Protein AF-A0A0S8HQM2-F1 (afdb_monomer_lite)

Foldseek 3Di:
DVVVVVVVVVVVVVVPPPDDDDDDDDDDDDDDDDDDDDPPPPCPPPVVQPDLVSLLVVVLVLLVVVLVLLLVCLVPVPDPVSVVVVVVNVVVVVVSVVVLVVPVVLVPDPVSVVSNVVSVVVSVVSCVVSPVD

Sequence (133 aa):
MKQIYNLIMILSLLLLASCGGRSGQTGTESDLEEDTGESVEVKDGDDKISNCDEFLDKYEEWMDEYLKFLEDYKNNPADVEISSKFGSLMEELGSWSTNWVTMYQCANEEKYQQRYEEIARKSEEKMKDLGFE

Secondary structure (DSSP, 8-state):
-HHHHHHHHHHHHHTTS---------------------------------SHHHHHHHHHHHHHHHHHHHHHHHH-TT-HHHHHHHHHHHHHHHHHHHHHHH-HHHHTSHHHHHHHHHHHHHHHHHHHHHT--

Structure (mmCIF, N/CA/C/O backbone):
data_AF-A0A0S8HQM2-F1
#
_entry.id   AF-A0A0S8HQM2-F1
#
loop_
_atom_site.group_PDB
_atom_site.id
_atom_site.type_symbol
_atom_site.label_atom_id
_atom_site.label_alt_id
_atom_site.label_comp_id
_atom_site.label_asym_id
_atom_site.label_entity_id
_atom_site.label_seq_id
_atom_site.pdbx_PDB_ins_code
_atom_site.Cartn_x
_atom_site.Cartn_y
_atom_site.Cartn_z
_atom_site.occupancy
_atom_site.B_iso_or_equiv
_atom_site.auth_seq_id
_atom_site.auth_comp_id
_atom_site.auth_asym_id
_atom_site.auth_atom_id
_atom_site.pdbx_PDB_model_num
ATOM 1 N N . MET A 1 1 ? 22.124 16.884 29.950 1.00 53.41 1 MET A N 1
ATOM 2 C CA . MET A 1 1 ? 23.097 17.938 29.571 1.00 53.41 1 MET A CA 1
ATOM 3 C C . MET A 1 1 ? 23.867 17.633 28.284 1.00 53.41 1 MET A C 1
ATOM 5 O O . MET A 1 1 ? 23.881 18.504 27.434 1.00 53.41 1 MET A O 1
ATOM 9 N N . LYS A 1 2 ? 24.431 16.432 28.057 1.00 47.44 2 LYS A N 1
ATOM 10 C CA . LYS A 1 2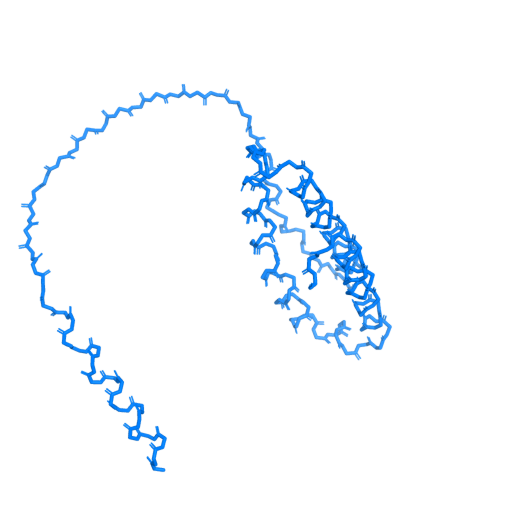 ? 25.138 16.101 26.790 1.00 47.44 2 LYS A CA 1
ATOM 11 C C . LYS A 1 2 ? 24.292 16.268 25.510 1.00 47.44 2 LYS A C 1
ATOM 13 O O . LYS A 1 2 ? 24.800 16.761 24.515 1.00 47.44 2 LYS A O 1
ATOM 18 N N . GLN A 1 3 ? 22.998 15.940 25.565 1.00 53.72 3 GLN A N 1
ATOM 19 C CA . GLN A 1 3 ? 22.065 16.103 24.434 1.00 53.72 3 GLN A CA 1
ATOM 20 C C . GLN A 1 3 ? 21.821 17.580 24.061 1.00 53.72 3 GLN A C 1
ATOM 22 O O . GLN A 1 3 ? 21.665 17.909 22.893 1.00 53.72 3 GLN A O 1
ATOM 27 N N . ILE A 1 4 ? 21.859 18.484 25.049 1.00 67.75 4 ILE A N 1
ATOM 28 C CA . ILE A 1 4 ? 21.650 19.927 24.841 1.00 67.75 4 ILE A CA 1
ATOM 29 C C . ILE A 1 4 ? 22.884 20.554 24.171 1.00 67.75 4 ILE A C 1
ATOM 31 O O . ILE A 1 4 ? 22.741 21.401 23.296 1.00 67.75 4 ILE A O 1
ATOM 35 N N . TYR A 1 5 ? 24.094 20.091 24.512 1.00 66.25 5 TYR A N 1
ATOM 36 C CA . TYR A 1 5 ? 25.332 20.551 23.869 1.00 66.25 5 TYR A CA 1
ATOM 37 C C . TYR A 1 5 ? 25.401 20.189 22.379 1.00 66.25 5 TYR A C 1
ATOM 39 O O . TYR A 1 5 ? 25.824 21.018 21.577 1.00 66.25 5 TYR A O 1
ATOM 47 N N . ASN A 1 6 ? 24.933 18.997 21.995 1.00 62.38 6 ASN A N 1
ATOM 48 C CA . ASN A 1 6 ? 24.886 18.594 20.586 1.00 62.38 6 ASN A CA 1
ATOM 49 C C . ASN A 1 6 ? 23.877 19.428 19.779 1.00 62.38 6 ASN A C 1
ATOM 51 O O . ASN A 1 6 ? 24.159 19.794 18.642 1.00 62.38 6 ASN A O 1
ATOM 55 N N . LEU A 1 7 ? 22.744 19.795 20.385 1.00 63.91 7 LEU A N 1
ATOM 56 C CA . LEU A 1 7 ? 21.726 20.634 19.745 1.00 63.91 7 LEU A CA 1
ATOM 57 C C . LEU A 1 7 ? 22.201 22.086 19.545 1.00 63.91 7 LEU A C 1
ATOM 59 O O . LEU A 1 7 ? 21.964 22.671 18.492 1.00 63.91 7 LEU A O 1
ATOM 63 N N . ILE A 1 8 ? 22.937 22.645 20.512 1.00 69.88 8 ILE A N 1
ATOM 64 C CA . ILE A 1 8 ? 23.507 24.003 20.423 1.00 69.88 8 ILE A CA 1
ATOM 65 C C . ILE A 1 8 ? 24.654 24.075 19.394 1.00 69.88 8 ILE A C 1
ATOM 67 O O . ILE A 1 8 ? 24.785 25.074 18.683 1.00 69.88 8 ILE A O 1
ATOM 71 N N . MET A 1 9 ? 25.455 23.012 19.254 1.00 67.69 9 MET A N 1
ATOM 72 C CA . MET A 1 9 ? 26.527 22.937 18.248 1.00 67.69 9 MET A CA 1
ATOM 73 C C . MET A 1 9 ? 25.992 22.922 16.809 1.00 67.69 9 MET A C 1
ATOM 75 O O . MET A 1 9 ? 26.538 23.614 15.953 1.00 67.69 9 MET A O 1
ATOM 79 N N . ILE A 1 10 ? 24.899 22.199 16.541 1.00 70.06 10 ILE A N 1
ATOM 80 C CA . ILE A 1 10 ? 24.286 22.134 15.200 1.00 70.06 10 ILE A CA 1
ATOM 81 C C . ILE A 1 10 ? 23.635 23.476 14.827 1.00 70.06 10 ILE A C 1
ATOM 83 O O . ILE A 1 10 ? 23.782 23.944 13.699 1.00 70.06 10 ILE A O 1
ATOM 87 N N . LEU A 1 11 ? 22.992 24.146 15.790 1.00 65.81 11 LEU A N 1
ATOM 88 C CA . LEU A 1 11 ? 22.350 25.447 15.570 1.00 65.81 11 LEU A CA 1
ATOM 89 C C . LEU A 1 11 ? 23.361 26.562 15.235 1.00 65.81 11 LEU A C 1
ATOM 91 O O . LEU A 1 11 ? 23.049 27.491 14.495 1.00 65.81 11 LEU A O 1
ATOM 95 N N . SER A 1 12 ? 24.591 26.444 15.742 1.00 64.06 12 SER A N 1
ATOM 96 C CA . SER A 1 12 ? 25.672 27.414 15.517 1.00 64.06 12 SER A CA 1
ATOM 97 C C . SER A 1 12 ? 26.280 27.323 14.107 1.00 64.06 12 SER A C 1
ATOM 99 O O . SER A 1 12 ? 26.789 28.317 13.594 1.00 64.06 12 SER A O 1
ATOM 101 N N . LEU A 1 13 ? 26.198 26.156 13.457 1.00 62.94 13 LEU A N 1
ATOM 102 C CA . LEU A 1 13 ? 26.703 25.928 12.094 1.00 62.94 13 LEU A CA 1
ATOM 103 C C . LEU A 1 13 ? 25.786 26.520 11.010 1.00 62.94 13 LEU A C 1
ATOM 105 O O . LEU A 1 13 ? 26.267 26.915 9.950 1.00 62.94 13 LEU A O 1
ATOM 109 N N . LEU A 1 14 ? 24.482 26.639 11.280 1.00 61.00 14 LEU A N 1
ATOM 110 C CA . LEU A 1 14 ? 23.496 27.162 10.323 1.00 61.00 14 LEU A CA 1
ATOM 111 C C . LEU A 1 14 ? 23.544 28.693 10.168 1.00 61.00 14 LEU A C 1
ATOM 113 O O . LEU A 1 14 ? 23.108 29.224 9.150 1.00 61.00 14 LEU A O 1
ATOM 117 N N . LEU A 1 15 ? 24.116 29.413 11.137 1.00 58.94 15 LEU A N 1
ATOM 118 C CA . LEU A 1 15 ? 24.160 30.882 11.136 1.00 58.94 15 LEU A CA 1
ATOM 119 C C . LEU A 1 15 ? 25.293 31.481 10.281 1.00 58.94 15 LEU A C 1
ATOM 121 O O . LEU A 1 15 ? 25.330 32.694 10.094 1.00 58.94 15 LEU A O 1
ATOM 125 N N . LEU A 1 16 ? 26.194 30.661 9.728 1.00 58.03 16 LEU A N 1
ATOM 126 C CA . LEU A 1 16 ? 27.323 31.122 8.902 1.00 58.03 16 LEU A CA 1
ATOM 127 C C . LEU A 1 16 ? 27.092 30.977 7.385 1.00 58.03 16 LEU A C 1
ATOM 129 O O . LEU A 1 16 ? 27.925 31.429 6.605 1.00 58.03 16 LEU A O 1
ATOM 133 N N . ALA A 1 17 ? 25.963 30.402 6.951 1.00 56.22 17 ALA A N 1
ATOM 134 C CA . ALA A 1 17 ? 25.642 30.218 5.529 1.00 56.22 17 ALA A CA 1
ATOM 135 C C . ALA A 1 17 ? 24.891 31.406 4.886 1.00 56.22 17 ALA A C 1
ATOM 137 O O . ALA A 1 17 ? 24.702 31.432 3.673 1.00 56.22 17 ALA A O 1
ATOM 138 N N . SER A 1 18 ? 24.485 32.417 5.662 1.00 52.34 18 SER A N 1
ATOM 139 C CA . SER A 1 18 ? 23.778 33.599 5.148 1.00 52.34 18 SER A CA 1
ATOM 140 C C . SER A 1 18 ? 24.718 34.794 4.982 1.00 52.34 18 SER A C 1
ATOM 142 O O . SER A 1 18 ? 24.569 35.826 5.634 1.00 52.34 18 SER A O 1
ATOM 144 N N . CYS A 1 19 ? 25.693 34.660 4.089 1.00 59.09 19 CYS A N 1
ATOM 145 C CA . CYS A 1 19 ? 26.414 35.794 3.518 1.00 59.09 19 CYS A CA 1
ATOM 146 C C . CYS A 1 19 ? 26.835 35.422 2.093 1.00 59.09 19 CYS A C 1
ATOM 148 O O . CYS A 1 19 ? 27.849 34.762 1.889 1.00 59.09 19 CYS A O 1
ATOM 150 N N . GLY A 1 20 ? 26.027 35.806 1.101 1.00 46.28 20 GLY A N 1
ATOM 151 C CA . GLY A 1 20 ? 26.288 35.454 -0.294 1.00 46.28 20 GLY A CA 1
ATOM 152 C C . GLY A 1 20 ? 25.387 36.168 -1.301 1.00 46.28 20 GLY A C 1
ATOM 153 O O . GLY A 1 20 ? 24.465 35.569 -1.828 1.00 46.28 20 GLY A O 1
ATOM 154 N N . GLY A 1 21 ? 25.696 37.440 -1.579 1.00 40.56 21 GLY A N 1
ATOM 155 C CA . GLY A 1 21 ? 25.625 38.006 -2.935 1.00 40.56 21 GLY A CA 1
ATOM 156 C C . G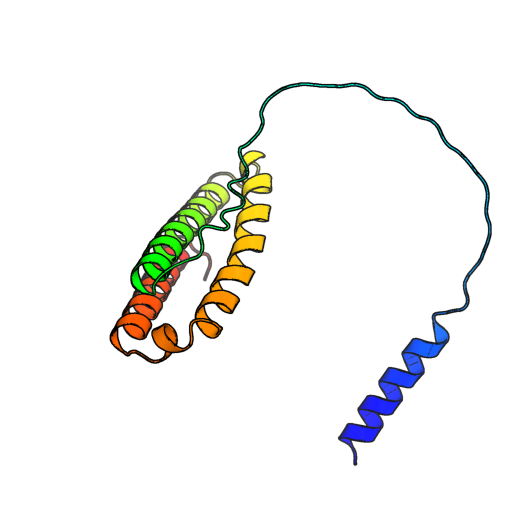LY A 1 21 ? 24.266 38.446 -3.493 1.00 40.56 21 GLY A C 1
ATOM 157 O O . GLY A 1 21 ? 23.630 37.730 -4.254 1.00 40.56 21 GLY A O 1
ATOM 158 N N . ARG A 1 22 ? 23.901 39.711 -3.250 1.00 43.78 22 ARG A N 1
ATOM 159 C CA . ARG A 1 22 ? 22.913 40.460 -4.043 1.00 43.78 22 ARG A CA 1
ATOM 160 C C . ARG A 1 22 ? 23.587 40.994 -5.317 1.00 43.78 22 ARG A C 1
ATOM 162 O O . ARG A 1 22 ? 24.487 41.824 -5.228 1.00 43.78 22 ARG A O 1
ATOM 169 N N . SER A 1 23 ? 23.127 40.572 -6.490 1.00 41.19 23 SER A N 1
ATOM 170 C CA . SER A 1 23 ? 23.274 41.303 -7.759 1.00 41.19 23 SER A CA 1
ATOM 171 C C . SER A 1 23 ? 22.006 41.090 -8.571 1.00 41.19 23 SER A C 1
ATOM 173 O O . SER A 1 23 ? 21.578 39.958 -8.765 1.00 41.19 23 SER A O 1
ATOM 175 N N . GLY A 1 24 ? 21.362 42.186 -8.960 1.00 36.69 24 GLY A N 1
ATOM 176 C CA . GLY A 1 24 ? 20.174 42.166 -9.803 1.00 36.69 24 GLY A CA 1
ATOM 177 C C . GLY A 1 24 ? 20.508 42.556 -11.236 1.00 36.69 24 GLY A C 1
ATOM 178 O O . GLY A 1 24 ? 21.371 43.403 -11.432 1.00 36.69 24 GLY A O 1
ATOM 179 N N . GLN A 1 25 ? 19.780 41.991 -12.199 1.00 35.12 25 GLN A N 1
ATOM 180 C CA . GLN A 1 25 ? 19.137 42.725 -13.296 1.00 35.12 25 GLN A CA 1
ATOM 181 C C . GLN A 1 25 ? 18.267 41.785 -14.153 1.00 35.12 25 GLN A C 1
ATOM 183 O O . GLN A 1 25 ? 18.744 40.770 -14.639 1.00 35.12 25 GLN A O 1
ATOM 188 N N . THR A 1 26 ? 16.991 42.170 -14.275 1.00 34.88 26 THR A N 1
ATOM 189 C CA . THR A 1 26 ? 16.119 42.207 -15.472 1.00 34.88 26 THR A CA 1
ATOM 190 C C . THR A 1 26 ? 16.297 41.213 -16.625 1.00 34.88 26 THR A C 1
ATOM 192 O O . THR A 1 26 ? 17.339 41.185 -17.270 1.00 34.88 26 THR A O 1
ATOM 195 N N . GLY A 1 27 ? 15.172 40.605 -17.020 1.00 30.77 27 GLY A N 1
ATOM 196 C CA . GLY A 1 27 ? 14.944 40.064 -18.363 1.00 30.77 27 GLY A CA 1
ATOM 197 C C . GLY A 1 27 ? 13.618 39.307 -18.460 1.00 30.77 27 GLY A C 1
ATOM 198 O O . GLY A 1 27 ? 13.576 38.117 -18.181 1.00 30.77 27 GLY A O 1
ATOM 199 N N . THR A 1 28 ? 12.540 40.018 -18.795 1.00 38.00 28 THR A N 1
ATOM 200 C CA . THR A 1 28 ? 11.223 39.478 -19.175 1.00 38.00 28 THR A CA 1
ATOM 201 C C . THR A 1 28 ? 11.187 39.286 -20.688 1.00 38.00 28 THR A C 1
ATOM 203 O O . THR A 1 28 ? 11.448 40.257 -21.384 1.00 38.00 28 THR A O 1
ATOM 206 N N . GLU A 1 29 ? 10.800 38.096 -21.147 1.00 37.06 29 GLU A N 1
ATOM 207 C CA . GLU A 1 29 ? 10.233 37.728 -22.466 1.00 37.06 29 GLU A CA 1
ATOM 208 C C . GLU A 1 29 ? 9.710 36.288 -22.244 1.00 37.06 29 GLU A C 1
ATOM 210 O O . GLU A 1 29 ? 10.486 35.419 -21.864 1.00 37.06 29 GLU A O 1
ATOM 215 N N . SER A 1 30 ? 8.413 36.012 -22.060 1.00 39.59 30 SER A N 1
ATOM 216 C CA . SER A 1 30 ? 7.285 36.044 -23.005 1.00 39.59 30 SER A CA 1
ATOM 217 C C . SER A 1 30 ? 7.569 35.302 -24.306 1.00 39.59 30 SER A C 1
ATOM 219 O O . SER A 1 30 ? 7.982 35.932 -25.265 1.00 39.59 30 SER A O 1
ATOM 221 N N . ASP A 1 31 ? 7.239 34.012 -24.345 1.00 31.02 31 ASP A N 1
ATOM 222 C CA . ASP A 1 31 ? 6.579 33.422 -25.509 1.00 31.02 31 ASP A CA 1
ATOM 223 C C . ASP A 1 31 ? 5.615 32.324 -25.044 1.00 31.02 31 ASP A C 1
ATOM 225 O O . ASP A 1 31 ? 5.976 31.395 -24.320 1.00 31.02 31 ASP A O 1
ATOM 229 N N . LEU A 1 32 ? 4.352 32.533 -25.403 1.00 40.34 32 LEU A N 1
ATOM 230 C CA . LEU A 1 32 ? 3.258 31.578 -25.346 1.00 40.34 32 LEU A CA 1
ATOM 231 C C . LEU A 1 32 ? 3.335 30.739 -26.619 1.00 40.34 32 LEU A C 1
ATOM 233 O O . LEU A 1 32 ? 3.410 31.324 -27.693 1.00 40.34 32 LEU A O 1
ATOM 237 N N . GLU A 1 33 ? 3.182 29.424 -26.517 1.00 39.09 33 GLU A N 1
ATOM 238 C CA . GLU A 1 33 ? 2.391 28.694 -27.505 1.00 39.09 33 GLU A CA 1
ATOM 239 C C . GLU A 1 33 ? 1.742 27.460 -26.867 1.00 39.09 33 GLU A C 1
ATOM 241 O O . GLU A 1 33 ? 2.323 26.745 -26.052 1.00 39.09 33 GLU A O 1
ATOM 246 N N . GLU A 1 34 ? 0.465 27.343 -27.195 1.00 38.69 34 GLU A N 1
ATOM 247 C CA . GLU A 1 34 ? -0.594 26.464 -26.722 1.00 38.69 34 GLU A CA 1
ATOM 248 C C . GLU A 1 34 ? -0.532 25.133 -27.485 1.00 38.69 34 GLU A C 1
ATOM 250 O O . GLU A 1 34 ? -0.481 25.145 -28.713 1.00 38.69 34 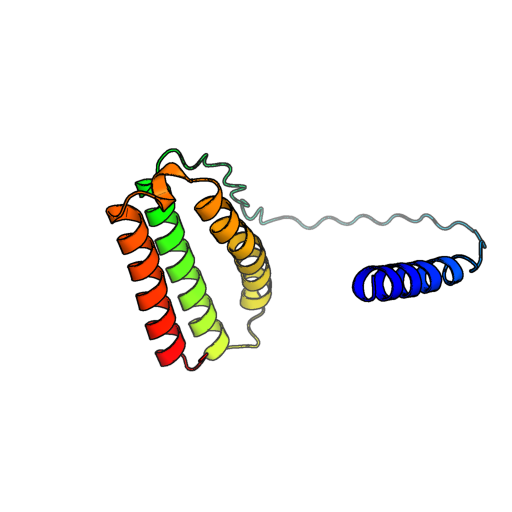GLU A O 1
ATOM 255 N N . ASP A 1 35 ? -0.583 23.991 -26.792 1.00 35.22 35 ASP A N 1
ATOM 256 C CA . ASP A 1 35 ? -1.053 22.748 -27.411 1.00 35.22 35 ASP A CA 1
ATOM 257 C C . ASP A 1 35 ? -2.011 22.015 -26.473 1.00 35.22 35 ASP A C 1
ATOM 259 O O . ASP A 1 35 ? -1.874 22.008 -25.248 1.00 35.22 35 ASP A O 1
ATOM 263 N N . THR A 1 36 ? -3.058 21.502 -27.096 1.00 41.00 36 THR A N 1
ATOM 264 C CA . THR A 1 36 ? -4.373 21.223 -26.539 1.00 41.00 36 THR A CA 1
ATOM 265 C C . THR A 1 36 ? -4.592 19.719 -26.448 1.00 41.00 36 THR A C 1
ATOM 267 O O . THR A 1 36 ? -4.417 19.016 -27.437 1.00 41.00 36 THR A O 1
ATOM 270 N N . GLY A 1 37 ? -5.124 19.260 -25.311 1.00 32.72 37 GLY A N 1
ATOM 271 C CA . GLY A 1 37 ? -5.710 17.924 -25.141 1.00 32.72 37 GLY A CA 1
ATOM 272 C C . GLY A 1 37 ? -4.679 16.909 -24.655 1.00 32.72 37 GLY A C 1
ATOM 273 O O . GLY A 1 37 ? -3.772 16.532 -25.371 1.00 32.72 37 GLY A O 1
ATOM 274 N N . GLU A 1 38 ? -4.725 16.456 -23.415 1.00 33.62 38 GLU A N 1
ATOM 275 C CA . GLU A 1 38 ? -5.859 15.787 -22.799 1.00 33.62 38 GLU A CA 1
ATOM 276 C C . GLU A 1 38 ? -5.878 16.189 -21.327 1.00 33.62 38 GLU A C 1
ATOM 278 O O . GLU A 1 38 ? -4.890 16.024 -20.613 1.00 33.62 38 GLU A O 1
ATOM 283 N N . SER A 1 39 ? -6.989 16.774 -20.875 1.00 36.59 39 SER A N 1
ATOM 284 C CA . SER A 1 39 ? -7.228 16.940 -19.448 1.00 36.59 39 SER A CA 1
ATOM 285 C C . SER A 1 39 ? -7.346 15.536 -18.874 1.00 36.59 39 SER A C 1
ATOM 287 O O . SER A 1 39 ? -8.435 14.968 -18.872 1.00 36.59 39 SER A O 1
ATOM 289 N N . VAL A 1 40 ? -6.228 14.972 -18.411 1.00 36.22 40 VAL A N 1
ATOM 290 C CA . VAL A 1 40 ? -6.274 13.931 -17.396 1.00 36.22 40 VAL A CA 1
ATOM 291 C C . VAL A 1 40 ? -7.058 14.573 -16.271 1.00 36.22 40 VAL A C 1
ATOM 293 O O . VAL A 1 40 ? -6.616 15.540 -15.652 1.00 36.22 40 VAL A O 1
ATOM 296 N N . GLU A 1 41 ? -8.293 14.115 -16.121 1.00 34.59 41 GLU A N 1
ATOM 297 C CA . GLU A 1 41 ? -9.115 14.385 -14.965 1.00 34.59 41 GLU A CA 1
ATOM 298 C C . GLU A 1 41 ? -8.327 13.812 -13.790 1.00 34.59 41 GLU A C 1
ATOM 300 O O . GLU A 1 41 ? -8.418 12.631 -13.458 1.00 34.59 41 GLU A O 1
ATOM 305 N N . VAL A 1 42 ? -7.452 14.646 -13.224 1.00 38.81 42 VAL A N 1
ATOM 306 C CA . VAL A 1 42 ? -6.933 14.448 -11.886 1.00 38.81 42 VAL A CA 1
ATOM 307 C C . VAL A 1 42 ? -8.195 14.441 -11.052 1.00 38.81 42 VAL A C 1
ATOM 309 O O . VAL A 1 42 ? -8.802 15.486 -10.808 1.00 38.81 42 VAL A O 1
ATOM 312 N N . LYS A 1 43 ? -8.654 13.238 -10.705 1.00 40.84 43 LYS A N 1
ATOM 313 C CA . LYS A 1 43 ? -9.553 13.062 -9.582 1.00 40.84 43 LYS A CA 1
ATOM 314 C C . LYS A 1 43 ? -8.743 13.516 -8.385 1.00 40.84 43 LYS A C 1
ATOM 316 O O . LYS A 1 43 ? -8.061 12.727 -7.744 1.00 40.84 43 LYS A O 1
ATOM 321 N N . ASP A 1 44 ? -8.791 14.818 -8.149 1.00 45.41 44 ASP A N 1
ATOM 322 C CA . ASP A 1 44 ? -8.521 15.432 -6.867 1.00 45.41 44 ASP A CA 1
ATOM 323 C C . ASP A 1 44 ? -9.631 14.890 -5.963 1.00 45.41 44 ASP A C 1
ATOM 325 O O . ASP A 1 44 ? -10.726 15.442 -5.832 1.00 45.41 44 ASP A O 1
ATOM 329 N N . GLY A 1 45 ? -9.416 13.646 -5.543 1.00 42.72 45 GLY A N 1
ATOM 330 C CA . GLY A 1 45 ? -10.364 12.813 -4.846 1.00 42.72 45 GLY A CA 1
ATOM 331 C C . GLY A 1 45 ? -10.409 13.251 -3.401 1.00 42.72 45 GLY A C 1
ATOM 332 O O . GLY A 1 45 ? -10.086 12.477 -2.511 1.00 42.72 45 GLY A O 1
ATOM 333 N N . ASP A 1 46 ? -10.921 14.456 -3.166 1.00 44.56 46 ASP A N 1
ATOM 334 C CA . ASP A 1 46 ? -11.614 14.830 -1.931 1.00 44.56 46 ASP A CA 1
ATOM 335 C C . ASP A 1 46 ? -12.952 14.058 -1.837 1.00 44.56 46 ASP A C 1
ATOM 337 O O . ASP A 1 46 ? -13.996 14.571 -1.423 1.00 44.56 46 ASP A O 1
ATOM 341 N N . ASP A 1 47 ? -12.942 12.784 -2.241 1.00 48.97 47 ASP A N 1
ATOM 342 C CA . ASP A 1 47 ? -13.898 11.816 -1.762 1.00 48.97 47 ASP A CA 1
ATOM 343 C C . ASP A 1 47 ? -13.580 11.673 -0.281 1.00 48.97 47 ASP A C 1
ATOM 345 O O . ASP A 1 47 ? -12.759 10.847 0.120 1.00 48.97 47 ASP A O 1
ATOM 349 N N . LYS A 1 48 ? -14.191 12.534 0.534 1.00 55.53 48 LYS A N 1
ATOM 350 C CA . LYS A 1 48 ? -14.216 12.406 1.987 1.00 55.53 48 LYS A CA 1
ATOM 351 C C . LYS A 1 48 ? -14.518 10.958 2.327 1.00 55.53 48 LYS A C 1
ATOM 353 O O . LYS A 1 48 ? -15.678 10.551 2.303 1.00 55.53 48 LYS A O 1
ATOM 358 N N . ILE A 1 49 ? -13.469 10.211 2.654 1.00 60.75 49 ILE A N 1
ATOM 359 C CA . ILE A 1 49 ? -13.574 8.827 3.073 1.00 60.75 49 ILE A CA 1
ATOM 360 C C . ILE A 1 49 ? -14.475 8.835 4.298 1.00 60.75 49 ILE A C 1
ATOM 362 O O . ILE A 1 49 ? -14.140 9.382 5.352 1.00 60.75 49 ILE A O 1
ATOM 366 N N . SER A 1 50 ? -15.690 8.339 4.103 1.00 68.88 50 SER A N 1
ATOM 367 C CA . SER A 1 50 ? -16.788 8.622 5.021 1.00 68.88 50 SER A CA 1
ATOM 368 C C . SER A 1 50 ? -16.826 7.623 6.173 1.00 68.88 50 SER A C 1
ATOM 370 O O . SER A 1 50 ? -17.397 7.907 7.228 1.00 68.88 50 SER A O 1
ATOM 372 N N . ASN A 1 51 ? -16.216 6.450 5.972 1.00 86.75 51 ASN A N 1
ATOM 373 C CA . ASN A 1 51 ? -16.213 5.336 6.906 1.00 86.75 51 ASN A CA 1
ATOM 374 C C . ASN A 1 51 ? -14.993 4.410 6.709 1.00 86.75 51 ASN A C 1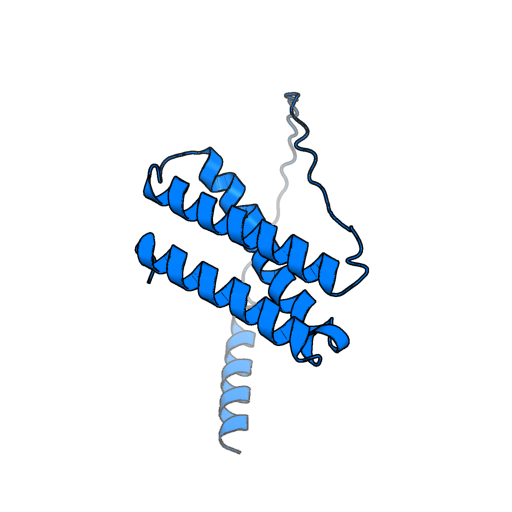
ATOM 376 O O . ASN A 1 51 ? -14.279 4.491 5.713 1.00 86.75 51 ASN A O 1
ATOM 380 N N . CYS A 1 52 ? -14.752 3.539 7.693 1.00 91.31 52 CYS A N 1
ATOM 381 C CA . CYS A 1 52 ? -13.591 2.647 7.732 1.00 91.31 52 CYS A CA 1
ATOM 382 C C . CYS A 1 52 ? -13.585 1.575 6.632 1.00 91.31 52 CYS A C 1
ATOM 384 O O . CYS A 1 52 ? -12.511 1.180 6.193 1.00 91.31 52 CYS A O 1
ATOM 386 N N . ASP A 1 53 ? -14.755 1.087 6.209 1.00 92.75 53 ASP A N 1
ATOM 387 C CA . ASP A 1 53 ? -14.841 0.075 5.151 1.00 92.75 53 ASP A CA 1
ATOM 388 C C . ASP A 1 53 ? -14.450 0.692 3.806 1.00 92.75 53 ASP A C 1
ATOM 390 O O . ASP A 1 53 ? -13.565 0.176 3.136 1.00 92.75 53 ASP A O 1
ATOM 394 N N . GLU A 1 54 ? -15.008 1.863 3.486 1.00 92.94 54 GLU A N 1
ATOM 395 C CA . GLU A 1 54 ? -14.661 2.632 2.287 1.00 92.94 54 GLU A CA 1
ATOM 396 C C . GLU A 1 54 ? -13.170 3.000 2.255 1.00 92.94 54 GLU A C 1
ATOM 398 O O . GLU A 1 54 ? -12.544 2.940 1.199 1.00 92.94 54 GLU A O 1
ATOM 403 N N . PHE A 1 55 ? -12.583 3.351 3.409 1.00 92.94 55 PHE A N 1
ATOM 404 C CA . PHE A 1 55 ? -11.140 3.584 3.513 1.00 92.94 55 PHE A CA 1
ATOM 405 C C . PHE A 1 55 ? -10.345 2.356 3.067 1.00 92.94 55 PHE A C 1
ATOM 407 O O . PHE A 1 55 ? -9.437 2.470 2.251 1.00 92.94 55 PHE A O 1
ATOM 414 N N . LEU A 1 56 ? -10.675 1.193 3.634 1.00 94.81 56 LEU A N 1
ATOM 415 C CA . LEU A 1 56 ? -9.937 -0.043 3.401 1.00 94.81 56 LEU A CA 1
ATOM 416 C C . LEU A 1 56 ? -10.158 -0.581 1.988 1.00 94.81 56 LEU A C 1
ATOM 418 O O . LEU A 1 56 ? -9.216 -1.115 1.420 1.00 94.81 56 LEU A O 1
ATOM 422 N N . ASP A 1 57 ? -11.352 -0.403 1.418 1.00 95.81 57 ASP A N 1
ATOM 423 C CA . ASP A 1 57 ? -11.644 -0.741 0.022 1.00 95.81 57 ASP A CA 1
ATOM 424 C C . ASP A 1 57 ? -10.750 0.073 -0.924 1.00 95.81 57 ASP A C 1
ATOM 426 O O . ASP A 1 57 ? -10.021 -0.497 -1.732 1.00 95.81 57 ASP A O 1
ATOM 430 N N . LYS A 1 58 ? -10.731 1.403 -0.766 1.00 94.56 58 LYS A N 1
ATOM 431 C CA . LYS A 1 58 ? -9.902 2.286 -1.602 1.00 94.56 58 LYS A CA 1
ATOM 432 C C . LYS A 1 58 ? -8.405 2.058 -1.384 1.00 94.56 58 LYS A C 1
ATOM 434 O O . LYS A 1 58 ? -7.629 2.135 -2.329 1.00 94.56 58 LYS A O 1
ATOM 439 N N . TYR A 1 59 ? -7.996 1.760 -0.152 1.00 95.12 59 TYR A N 1
ATOM 440 C CA . TYR A 1 59 ? -6.612 1.406 0.150 1.00 95.12 59 TYR A CA 1
ATOM 441 C C . TYR A 1 59 ? -6.199 0.081 -0.514 1.00 95.12 59 TYR A C 1
ATOM 443 O O . TYR A 1 59 ? -5.097 -0.013 -1.046 1.00 95.12 59 TYR A O 1
ATOM 451 N N . GLU A 1 60 ? -7.071 -0.933 -0.511 1.00 96.75 60 GLU A N 1
ATOM 452 C CA . GLU A 1 60 ? -6.834 -2.218 -1.183 1.00 96.75 60 GLU A CA 1
ATOM 453 C C . GLU A 1 60 ? -6.719 -2.037 -2.704 1.00 96.75 60 GLU A C 1
ATOM 455 O O . GLU A 1 60 ? -5.751 -2.508 -3.298 1.00 96.75 60 GLU A O 1
ATOM 460 N N . GLU A 1 61 ? -7.629 -1.272 -3.316 1.00 96.62 61 GLU A N 1
ATOM 461 C CA . GLU A 1 61 ? -7.567 -0.920 -4.743 1.00 96.62 61 GLU A CA 1
ATOM 462 C C . GLU A 1 61 ? -6.263 -0.193 -5.097 1.00 96.62 61 GLU A C 1
ATOM 464 O O . GLU A 1 61 ? -5.588 -0.541 -6.067 1.00 96.62 61 GLU A O 1
ATOM 469 N N . TRP A 1 62 ? -5.860 0.777 -4.276 1.00 96.00 62 TRP A N 1
ATOM 470 C CA . TRP A 1 62 ? -4.606 1.496 -4.467 1.00 96.00 62 TRP A CA 1
ATOM 471 C C . TRP A 1 62 ? -3.376 0.578 -4.366 1.00 96.00 62 TRP A C 1
ATOM 473 O O . TRP A 1 62 ? -2.447 0.684 -5.171 1.00 96.00 62 TRP A O 1
ATOM 483 N N . MET A 1 63 ? -3.360 -0.358 -3.408 1.00 96.56 63 MET A N 1
ATOM 484 C CA . MET A 1 63 ? -2.284 -1.348 -3.297 1.00 96.56 63 MET A CA 1
ATOM 485 C C . MET A 1 63 ? -2.210 -2.243 -4.539 1.00 96.56 63 MET A C 1
ATOM 487 O O . MET A 1 63 ? -1.109 -2.509 -5.027 1.00 96.56 63 MET A O 1
ATOM 491 N N . ASP A 1 64 ? -3.349 -2.663 -5.090 1.00 96.56 64 ASP A N 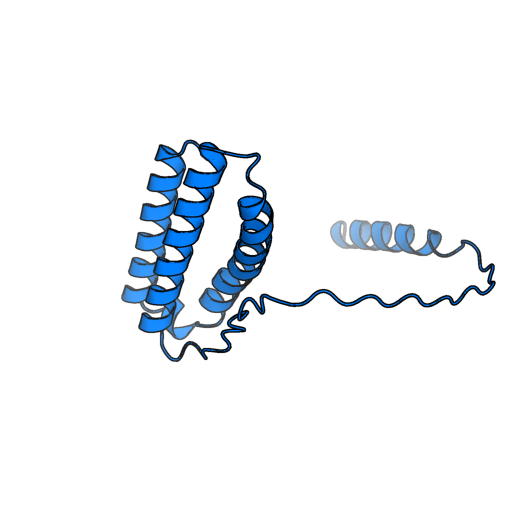1
ATOM 492 C CA . ASP A 1 64 ? -3.395 -3.431 -6.338 1.00 96.56 64 ASP A CA 1
ATOM 493 C C . ASP A 1 64 ? -2.814 -2.635 -7.521 1.00 96.56 64 ASP A C 1
ATOM 495 O O . ASP A 1 64 ? -2.037 -3.175 -8.319 1.00 96.56 64 ASP A O 1
ATOM 499 N N . GLU A 1 65 ? -3.123 -1.339 -7.620 1.00 95.44 65 GLU A N 1
ATOM 500 C CA . GLU A 1 65 ? -2.545 -0.449 -8.634 1.00 95.44 65 GLU A CA 1
ATOM 501 C C . GLU A 1 65 ? -1.029 -0.287 -8.470 1.00 95.44 65 GLU A C 1
ATOM 503 O O . GLU A 1 65 ? -0.285 -0.370 -9.454 1.00 95.44 65 GLU A O 1
ATOM 508 N N . TYR A 1 66 ? -0.552 -0.129 -7.234 1.00 94.75 66 TYR A N 1
ATOM 509 C CA . TYR A 1 66 ? 0.873 -0.054 -6.927 1.00 94.75 66 TYR A CA 1
ATOM 510 C C . TYR A 1 66 ? 1.616 -1.346 -7.305 1.00 94.75 66 TYR A C 1
ATOM 512 O O . TYR A 1 66 ? 2.680 -1.303 -7.929 1.00 94.75 66 TYR A O 1
ATOM 520 N N . LEU A 1 67 ? 1.051 -2.515 -6.992 1.00 95.56 67 LEU A N 1
ATOM 521 C CA . LEU A 1 67 ? 1.644 -3.811 -7.340 1.00 95.56 67 LEU A CA 1
ATOM 522 C C . LEU A 1 67 ? 1.684 -4.030 -8.854 1.00 95.56 67 LEU A C 1
ATOM 524 O O . LEU A 1 67 ? 2.684 -4.525 -9.380 1.00 95.56 67 LEU A O 1
ATOM 528 N N . LYS A 1 68 ? 0.628 -3.624 -9.565 1.00 94.62 68 LYS A N 1
ATOM 529 C CA . LYS A 1 68 ? 0.603 -3.649 -11.029 1.00 94.62 68 LYS A CA 1
ATOM 530 C C . LYS A 1 68 ? 1.668 -2.730 -11.622 1.00 94.62 68 LYS A C 1
ATOM 532 O O . LYS A 1 68 ? 2.382 -3.141 -12.531 1.00 94.62 68 LYS A O 1
ATOM 537 N N . PHE A 1 69 ? 1.828 -1.527 -11.074 1.00 94.44 69 PHE A N 1
ATOM 538 C CA . PHE A 1 69 ? 2.903 -0.618 -11.464 1.00 94.44 69 PHE A CA 1
ATOM 539 C C . PHE A 1 69 ? 4.289 -1.260 -11.291 1.00 94.44 69 PHE A C 1
ATOM 541 O O . PHE A 1 69 ? 5.117 -1.172 -12.197 1.00 94.44 69 PHE A O 1
ATOM 548 N N . LEU A 1 70 ? 4.547 -1.935 -10.165 1.00 93.75 70 LEU A N 1
ATOM 549 C CA . LEU A 1 70 ? 5.819 -2.629 -9.933 1.00 93.75 70 LEU A CA 1
ATOM 550 C C . LEU A 1 70 ? 6.061 -3.754 -10.948 1.00 93.75 70 LEU A C 1
ATOM 552 O O . LEU A 1 70 ? 7.189 -3.943 -11.411 1.00 93.75 70 LEU A O 1
ATOM 556 N N . GLU A 1 71 ? 5.013 -4.495 -11.302 1.00 94.75 71 GLU A N 1
ATOM 557 C CA . GLU A 1 71 ? 5.066 -5.530 -12.333 1.00 94.75 71 GLU A CA 1
ATOM 558 C C . GLU A 1 71 ? 5.379 -4.932 -13.717 1.00 94.75 71 GLU A C 1
ATOM 560 O O . GLU A 1 71 ? 6.302 -5.396 -14.393 1.00 94.75 71 GLU A O 1
ATOM 565 N N . ASP A 1 72 ? 4.693 -3.855 -14.103 1.00 92.81 72 ASP A N 1
ATOM 566 C CA . ASP A 1 72 ? 4.924 -3.140 -15.363 1.00 92.81 72 ASP A CA 1
ATOM 567 C C . ASP A 1 72 ? 6.347 -2.551 -15.425 1.00 92.81 72 ASP A C 1
ATOM 569 O O . ASP A 1 72 ? 7.049 -2.730 -16.422 1.00 92.81 72 ASP A O 1
ATOM 573 N N . TYR A 1 73 ? 6.828 -1.940 -14.336 1.00 91.81 73 TYR A N 1
ATOM 574 C CA . TYR A 1 73 ? 8.192 -1.407 -14.224 1.00 91.81 73 TYR A CA 1
ATOM 575 C C . TYR A 1 73 ? 9.259 -2.484 -14.356 1.00 91.81 73 TYR A C 1
ATOM 577 O O . TYR A 1 73 ? 10.255 -2.294 -15.055 1.00 91.81 73 TYR A O 1
ATOM 585 N N . LYS A 1 74 ? 9.046 -3.641 -13.729 1.00 91.88 74 LYS A N 1
ATOM 586 C CA . LYS A 1 74 ? 9.949 -4.783 -13.873 1.00 91.88 74 LYS A CA 1
ATOM 587 C C . LYS A 1 74 ? 10.011 -5.274 -15.322 1.00 91.88 74 LYS A C 1
ATOM 589 O O . LYS A 1 74 ? 11.087 -5.642 -15.793 1.00 91.88 74 LYS A O 1
ATOM 594 N N . ASN A 1 75 ? 8.873 -5.292 -16.015 1.00 93.50 75 ASN A N 1
ATOM 595 C CA . ASN A 1 75 ? 8.773 -5.780 -17.388 1.00 93.50 75 ASN A CA 1
ATOM 596 C C . ASN A 1 75 ? 9.328 -4.779 -18.417 1.00 93.50 75 ASN A C 1
ATOM 598 O O . ASN A 1 75 ? 9.939 -5.202 -19.400 1.00 93.50 75 ASN A O 1
ATOM 602 N N . ASN A 1 76 ? 9.140 -3.473 -18.200 1.00 92.75 76 ASN A N 1
ATOM 603 C CA . ASN A 1 76 ? 9.595 -2.417 -19.104 1.00 92.75 76 ASN A CA 1
ATOM 604 C C . ASN A 1 76 ? 9.993 -1.122 -18.358 1.00 92.75 76 ASN A C 1
ATOM 606 O O . ASN A 1 76 ? 9.251 -0.143 -18.375 1.00 92.75 76 ASN A O 1
ATOM 610 N N . PRO A 1 77 ? 11.193 -1.041 -17.760 1.00 87.12 77 PRO A N 1
ATOM 611 C CA . PRO A 1 77 ? 11.588 0.112 -16.943 1.00 87.12 77 PRO A CA 1
ATOM 612 C C . PRO A 1 77 ? 11.806 1.414 -17.735 1.00 87.12 77 PRO A C 1
ATOM 614 O O . PRO A 1 77 ? 11.946 2.474 -17.132 1.00 87.12 77 PRO A O 1
ATOM 617 N N . ALA A 1 78 ? 11.874 1.347 -19.070 1.00 87.69 78 ALA A N 1
ATOM 618 C CA . ALA A 1 78 ? 12.054 2.506 -19.949 1.00 87.69 78 ALA A CA 1
ATOM 619 C C . ALA A 1 78 ? 10.726 3.071 -20.485 1.00 87.69 78 ALA A C 1
ATOM 621 O O . ALA A 1 78 ? 10.742 3.966 -21.332 1.00 87.69 78 ALA A O 1
ATOM 622 N N . ASP A 1 79 ? 9.590 2.538 -20.029 1.00 88.19 79 ASP A N 1
ATOM 623 C CA . ASP A 1 79 ? 8.283 3.052 -20.408 1.00 88.19 79 ASP A CA 1
ATOM 624 C C . ASP A 1 79 ? 8.078 4.471 -19.857 1.00 88.19 79 ASP A C 1
ATOM 626 O O . ASP A 1 79 ? 8.234 4.741 -18.663 1.00 88.19 79 ASP A O 1
ATOM 630 N N . VAL A 1 80 ? 7.727 5.399 -20.742 1.00 78.69 80 VAL A N 1
ATOM 631 C CA . VAL A 1 80 ? 7.530 6.807 -20.389 1.00 78.69 80 VAL A CA 1
ATOM 632 C C . VAL A 1 80 ? 6.280 6.978 -19.517 1.00 78.69 80 VAL A C 1
ATOM 634 O O . VAL A 1 80 ? 6.270 7.839 -18.635 1.00 78.69 80 VAL A O 1
ATOM 637 N N . GLU A 1 81 ? 5.263 6.123 -19.676 1.00 83.38 81 GLU A N 1
ATOM 638 C CA . GLU A 1 81 ? 4.029 6.185 -18.879 1.00 83.38 81 GLU A CA 1
ATOM 639 C C . GLU A 1 81 ? 4.260 5.817 -17.405 1.00 83.38 81 GLU A C 1
ATOM 641 O O . GLU A 1 81 ? 3.583 6.326 -16.507 1.00 83.38 81 GLU A O 1
ATOM 646 N N . ILE A 1 82 ? 5.263 4.981 -17.132 1.00 83.94 82 ILE A N 1
ATOM 647 C CA . ILE A 1 82 ? 5.638 4.563 -15.776 1.00 83.94 82 ILE A CA 1
ATOM 648 C C . ILE A 1 82 ? 6.174 5.745 -14.967 1.00 83.94 82 ILE A C 1
ATOM 650 O O . ILE A 1 82 ? 5.868 5.868 -13.783 1.00 83.94 82 ILE A O 1
ATOM 654 N N . SER A 1 83 ? 6.916 6.660 -15.596 1.00 78.88 83 SER A N 1
ATOM 655 C CA . SER A 1 83 ? 7.470 7.827 -14.893 1.00 78.88 83 SER A CA 1
ATOM 656 C C . SER A 1 83 ? 6.375 8.764 -14.373 1.00 78.88 83 SER A C 1
ATOM 658 O O . SER A 1 83 ? 6.496 9.287 -13.267 1.00 78.88 83 SER A O 1
ATOM 660 N N . SER A 1 84 ? 5.285 8.936 -15.132 1.00 82.81 84 SER A N 1
ATOM 661 C CA . SER A 1 84 ? 4.135 9.738 -14.694 1.00 82.81 84 SER A CA 1
ATOM 662 C C . SER A 1 84 ? 3.380 9.066 -13.544 1.00 82.81 84 SER A C 1
ATOM 664 O O . SER A 1 84 ? 3.048 9.727 -12.563 1.00 82.81 84 SER A O 1
ATOM 666 N N . LYS A 1 85 ? 3.143 7.750 -13.635 1.00 86.94 85 LYS A N 1
ATOM 667 C CA . LYS A 1 85 ? 2.436 6.974 -12.596 1.00 86.94 85 LYS A CA 1
ATOM 668 C C . LYS A 1 85 ? 3.215 6.869 -11.287 1.00 86.94 85 LYS A C 1
ATOM 670 O O . LYS A 1 85 ? 2.622 6.838 -10.216 1.00 86.94 85 LYS A O 1
ATOM 675 N N . PHE A 1 86 ? 4.545 6.843 -11.352 1.00 87.31 86 PHE A N 1
ATOM 676 C CA . PHE A 1 86 ? 5.377 6.817 -10.152 1.00 87.31 86 PHE A CA 1
ATOM 677 C C . PHE A 1 86 ? 5.151 8.050 -9.265 1.00 87.31 86 PHE A C 1
ATOM 679 O O . PHE A 1 86 ? 5.099 7.923 -8.043 1.00 87.31 86 PHE A O 1
ATOM 686 N N . GLY A 1 87 ? 4.996 9.232 -9.874 1.00 86.75 87 GLY A N 1
ATOM 687 C CA . GLY A 1 87 ? 4.751 10.477 -9.147 1.00 86.75 87 GLY A CA 1
ATOM 688 C C . GLY A 1 87 ? 3.458 10.442 -8.332 1.00 86.75 87 GLY A C 1
ATOM 689 O O . GLY A 1 87 ? 3.500 10.721 -7.135 1.00 86.75 87 GLY A O 1
ATOM 690 N N . SER A 1 88 ? 2.343 10.037 -8.952 1.00 88.94 88 SER A N 1
ATOM 691 C CA . SER A 1 88 ? 1.038 9.968 -8.277 1.00 88.94 88 SER A CA 1
ATOM 692 C C . SER A 1 88 ? 1.023 8.922 -7.163 1.00 88.94 88 SER A C 1
ATOM 694 O O . SER A 1 88 ? 0.644 9.224 -6.036 1.00 88.94 88 SER A O 1
ATOM 696 N N . LEU A 1 89 ? 1.550 7.720 -7.427 1.00 92.06 89 LEU A N 1
ATOM 697 C CA . LEU A 1 89 ? 1.628 6.660 -6.417 1.00 92.06 89 LEU A CA 1
ATOM 698 C C . LEU A 1 89 ? 2.459 7.092 -5.199 1.00 92.06 89 LEU A C 1
ATOM 700 O O . LEU A 1 89 ? 2.101 6.790 -4.063 1.00 92.06 89 LEU A O 1
ATOM 704 N N . MET A 1 90 ? 3.555 7.828 -5.401 1.00 87.94 90 MET A N 1
ATOM 705 C CA . MET A 1 90 ? 4.380 8.312 -4.288 1.00 87.94 90 MET A CA 1
ATOM 706 C C . MET A 1 90 ? 3.702 9.411 -3.465 1.00 87.94 90 MET A C 1
ATOM 708 O O . MET A 1 90 ? 3.885 9.454 -2.246 1.00 87.94 90 MET A O 1
ATOM 712 N N . GLU A 1 91 ? 2.922 10.283 -4.101 1.00 88.75 91 GLU A N 1
ATOM 713 C CA . GLU A 1 91 ? 2.115 11.287 -3.403 1.00 88.75 91 GLU A CA 1
ATOM 714 C C . GLU A 1 91 ? 1.034 10.621 -2.539 1.00 88.75 91 GLU A C 1
ATOM 716 O O . GLU A 1 91 ? 0.901 10.914 -1.345 1.00 88.75 91 GLU A O 1
ATOM 721 N N . GLU A 1 92 ? 0.332 9.641 -3.106 1.00 90.88 92 GLU A N 1
ATOM 722 C CA . GLU A 1 92 ? -0.741 8.921 -2.426 1.00 90.88 92 GLU A CA 1
ATOM 723 C C . GLU A 1 92 ? -0.230 8.036 -1.282 1.00 90.88 92 GLU A C 1
ATOM 725 O O . GLU A 1 92 ? -0.857 7.998 -0.219 1.00 90.88 92 GLU A O 1
ATOM 730 N N . LEU A 1 93 ? 0.942 7.402 -1.420 1.00 88.38 93 LEU A N 1
ATOM 731 C CA . LEU A 1 93 ? 1.551 6.567 -0.373 1.00 88.38 93 LEU A CA 1
ATOM 732 C C . LEU A 1 93 ? 1.676 7.309 0.971 1.00 88.38 93 LEU A C 1
ATOM 734 O O . LEU A 1 93 ? 1.377 6.753 2.034 1.00 88.38 93 LEU A O 1
ATOM 738 N N . GLY A 1 94 ? 2.104 8.575 0.941 1.00 85.69 94 GLY A N 1
ATOM 739 C CA . GLY A 1 94 ? 2.206 9.401 2.148 1.00 85.69 94 GLY A CA 1
ATOM 740 C C . GLY A 1 94 ? 0.841 9.714 2.770 1.00 85.69 94 GLY A C 1
ATOM 741 O O . GLY A 1 94 ? 0.707 9.773 4.001 1.00 85.69 94 GLY A O 1
ATOM 742 N N . SER A 1 95 ? -0.180 9.872 1.926 1.00 90.06 95 SER A N 1
ATOM 743 C CA . SER A 1 95 ? -1.548 10.155 2.355 1.00 90.06 95 SER A CA 1
ATOM 744 C C . SER A 1 95 ? -2.183 8.953 3.059 1.00 90.06 95 SER A C 1
ATOM 746 O O . SER A 1 95 ? -2.743 9.125 4.138 1.00 90.06 95 SER A O 1
ATOM 748 N N . TRP A 1 96 ? -2.001 7.729 2.548 1.00 91.31 96 TRP A N 1
ATOM 749 C CA . TRP A 1 96 ? -2.609 6.518 3.113 1.00 91.31 96 TRP A CA 1
ATOM 750 C C . TRP A 1 96 ? -2.160 6.245 4.549 1.00 91.31 96 TRP A C 1
ATOM 752 O O . TRP A 1 96 ? -2.992 6.028 5.432 1.00 91.31 96 TRP A O 1
ATOM 762 N N . SER A 1 97 ? -0.854 6.347 4.812 1.00 85.12 97 SER A N 1
ATOM 763 C CA . SER A 1 97 ? -0.297 6.189 6.163 1.00 85.12 97 SER A CA 1
ATOM 764 C C . SER A 1 97 ? -0.830 7.254 7.132 1.00 85.12 97 SER A C 1
ATOM 766 O O . SER A 1 97 ? -1.234 6.953 8.258 1.00 85.12 97 SER A O 1
ATOM 768 N N . THR A 1 98 ? -0.904 8.507 6.674 1.00 88.69 98 THR A N 1
ATOM 769 C CA . THR A 1 98 ? -1.440 9.620 7.472 1.00 88.69 98 THR A CA 1
ATOM 770 C C . THR A 1 98 ? -2.935 9.437 7.757 1.00 88.69 98 THR A C 1
ATOM 772 O O . THR A 1 98 ? -3.388 9.626 8.890 1.00 88.69 98 THR A O 1
ATOM 775 N N . ASN A 1 99 ? -3.705 9.026 6.752 1.00 89.44 99 ASN A N 1
ATOM 776 C CA . ASN A 1 99 ? -5.143 8.803 6.852 1.00 89.44 99 ASN A CA 1
ATOM 777 C C . ASN A 1 99 ? -5.457 7.652 7.814 1.00 89.44 99 ASN A C 1
ATOM 779 O O . ASN A 1 99 ? -6.299 7.809 8.694 1.00 89.44 99 ASN A O 1
ATOM 783 N N . TRP A 1 100 ? -4.705 6.549 7.757 1.00 88.25 100 TRP A N 1
ATOM 784 C CA . TRP A 1 100 ? -4.878 5.435 8.691 1.00 88.25 100 TRP A CA 1
ATOM 785 C C . TRP A 1 100 ? -4.708 5.862 10.159 1.00 88.25 100 TRP A C 1
ATOM 787 O O . TRP A 1 100 ? -5.543 5.544 11.006 1.00 88.25 100 TRP A O 1
ATOM 797 N N . VAL A 1 101 ? -3.667 6.647 10.466 1.00 85.38 101 VAL A N 1
ATOM 798 C CA . VAL A 1 101 ? -3.404 7.129 11.836 1.00 85.38 101 VAL A CA 1
ATOM 799 C C . VAL A 1 101 ? -4.449 8.149 12.301 1.00 85.38 101 VAL A C 1
ATOM 801 O O . VAL A 1 101 ? -4.812 8.176 13.479 1.00 85.38 101 VAL A O 1
ATOM 804 N N . THR A 1 102 ? -4.942 8.999 11.398 1.00 86.00 102 THR A N 1
ATOM 805 C CA . THR A 1 102 ? -5.954 10.017 11.730 1.00 86.00 102 THR A CA 1
ATOM 806 C C . THR A 1 102 ? -7.357 9.425 11.875 1.00 86.00 102 THR A C 1
ATOM 808 O O . THR A 1 102 ? -8.149 9.924 12.679 1.00 86.00 102 THR A O 1
ATOM 811 N N . MET A 1 103 ? -7.645 8.300 11.216 1.00 85.25 103 MET A N 1
ATOM 812 C CA . MET A 1 103 ? -8.856 7.498 11.403 1.00 85.25 103 MET A CA 1
ATOM 813 C C . MET A 1 103 ? -8.769 6.608 12.656 1.00 85.25 103 MET A C 1
ATOM 815 O O . MET A 1 103 ? -8.990 5.398 12.610 1.00 85.25 103 MET A O 1
ATOM 819 N N . TYR A 1 104 ? -8.493 7.222 13.815 1.00 79.62 104 TYR A N 1
ATOM 820 C CA . TYR A 1 104 ? -8.253 6.540 15.096 1.00 79.62 104 TYR A CA 1
ATOM 821 C C . TYR A 1 104 ? -9.328 5.503 15.458 1.00 79.62 104 TYR A C 1
ATOM 823 O O . TYR A 1 104 ? -9.008 4.455 16.007 1.00 79.62 104 TYR A O 1
ATOM 831 N N . GLN A 1 105 ? -10.603 5.760 15.156 1.00 80.69 105 GLN A N 1
ATOM 832 C CA . GLN A 1 105 ? -11.675 4.795 15.430 1.00 80.69 105 GLN A CA 1
ATOM 833 C C . GLN A 1 105 ? -11.500 3.500 14.628 1.00 80.69 105 GLN A C 1
ATOM 835 O O . GLN A 1 105 ? -11.625 2.419 15.192 1.00 80.69 105 GLN A O 1
ATOM 840 N N . CYS A 1 106 ? -11.121 3.604 13.353 1.00 84.69 106 CYS A N 1
ATOM 841 C CA . CYS A 1 106 ? -10.833 2.446 12.517 1.00 84.69 106 CYS A CA 1
ATOM 842 C C . CYS A 1 106 ? -9.594 1.710 13.031 1.00 84.69 106 CYS A C 1
ATOM 844 O O . CYS A 1 106 ? -9.631 0.509 13.279 1.00 84.69 106 CYS A O 1
ATOM 846 N N . ALA A 1 107 ? -8.522 2.459 13.292 1.00 81.00 107 ALA A N 1
ATOM 847 C CA . ALA A 1 107 ? -7.244 1.908 13.718 1.00 81.00 107 ALA A CA 1
ATOM 848 C C . ALA A 1 107 ? -7.254 1.269 15.119 1.00 81.00 107 ALA A C 1
ATOM 850 O O . ALA A 1 107 ? -6.251 0.667 15.479 1.00 81.00 107 ALA A O 1
ATOM 851 N N . ASN A 1 108 ? -8.324 1.380 15.919 1.00 84.56 108 ASN A N 1
ATOM 852 C CA . ASN A 1 108 ? -8.446 0.709 17.228 1.00 84.56 108 ASN A CA 1
ATOM 853 C C . ASN A 1 108 ? -9.510 -0.392 17.268 1.00 84.56 108 ASN A C 1
ATOM 855 O O . ASN A 1 108 ? -9.658 -1.057 18.295 1.00 84.56 108 ASN A O 1
ATOM 859 N N . GLU A 1 109 ? -10.253 -0.597 16.185 1.00 90.81 109 GLU A N 1
ATOM 860 C CA . GLU A 1 109 ? -11.151 -1.739 16.073 1.00 90.81 109 GLU A CA 1
ATOM 861 C C . GLU A 1 109 ? -10.408 -2.918 15.447 1.00 90.81 109 GLU A C 1
ATOM 863 O O . GLU A 1 109 ? -9.896 -2.839 14.330 1.00 90.81 109 GLU A O 1
ATOM 868 N N . GLU A 1 110 ? -10.399 -4.043 16.162 1.00 94.31 110 GLU A N 1
ATOM 869 C CA . GLU A 1 110 ? -9.665 -5.255 15.782 1.00 94.31 110 GLU A CA 1
ATOM 870 C C . GLU A 1 110 ? -9.969 -5.708 14.345 1.00 94.31 110 GLU A C 1
ATOM 872 O O . GLU A 1 110 ? -9.056 -6.042 13.596 1.00 94.31 110 GLU A O 1
ATOM 877 N N . LYS A 1 111 ? -11.239 -5.651 13.919 1.00 94.62 111 LYS A N 1
ATOM 878 C CA . LYS A 1 111 ? -11.643 -6.074 12.568 1.00 94.62 111 LYS A CA 1
ATOM 879 C C . LYS A 1 111 ? -10.970 -5.264 11.452 1.00 94.62 111 LYS A C 1
ATOM 881 O O . LYS A 1 111 ? -10.630 -5.820 10.413 1.00 94.62 111 LYS A O 1
ATOM 886 N N . TYR A 1 112 ? -10.780 -3.960 11.653 1.00 94.75 112 TYR A N 1
ATOM 887 C CA . TYR A 1 112 ? -10.195 -3.087 10.638 1.00 94.75 112 TYR A CA 1
ATOM 888 C C . TYR A 1 112 ? -8.673 -3.162 10.672 1.00 94.75 112 TYR A C 1
ATOM 890 O O . TYR A 1 112 ? -8.054 -3.138 9.614 1.00 94.75 112 TYR A O 1
ATOM 898 N N . GLN A 1 113 ? -8.076 -3.324 11.860 1.00 92.62 113 GLN A N 1
ATOM 899 C CA . GLN A 1 113 ? -6.650 -3.632 11.984 1.00 92.62 113 GLN A CA 1
ATOM 900 C C . GLN A 1 113 ? -6.299 -4.917 11.229 1.00 92.62 113 GLN A C 1
ATOM 902 O O . GLN A 1 113 ? -5.402 -4.904 10.394 1.00 92.62 113 GLN A O 1
ATOM 907 N N . GLN A 1 114 ? -7.057 -5.996 11.451 1.00 95.81 114 GLN A N 1
ATOM 908 C CA . GLN A 1 114 ? -6.843 -7.273 10.765 1.00 95.81 114 GLN A CA 1
ATOM 909 C C . GLN A 1 114 ? -6.960 -7.135 9.247 1.00 95.81 114 GLN A C 1
ATOM 911 O O . GLN A 1 114 ? -6.132 -7.675 8.520 1.00 95.81 114 GLN A O 1
ATOM 916 N N . ARG A 1 115 ? -7.956 -6.387 8.759 1.00 96.25 115 ARG A N 1
ATOM 917 C CA . ARG A 1 115 ? -8.121 -6.154 7.320 1.00 96.25 115 ARG A CA 1
ATOM 918 C C . ARG A 1 115 ? -6.965 -5.335 6.735 1.00 96.25 115 ARG A C 1
ATOM 920 O O . ARG A 1 115 ? -6.450 -5.690 5.680 1.00 96.25 115 ARG A O 1
ATOM 927 N N . TYR A 1 116 ? -6.517 -4.292 7.430 1.00 93.81 116 TYR A N 1
ATOM 928 C CA . TYR A 1 116 ? -5.352 -3.502 7.025 1.00 93.81 116 TYR A CA 1
ATOM 929 C C . TYR A 1 116 ? -4.070 -4.355 6.972 1.00 93.81 116 TYR A C 1
ATOM 931 O O . TYR A 1 116 ? -3.327 -4.312 5.993 1.00 93.81 11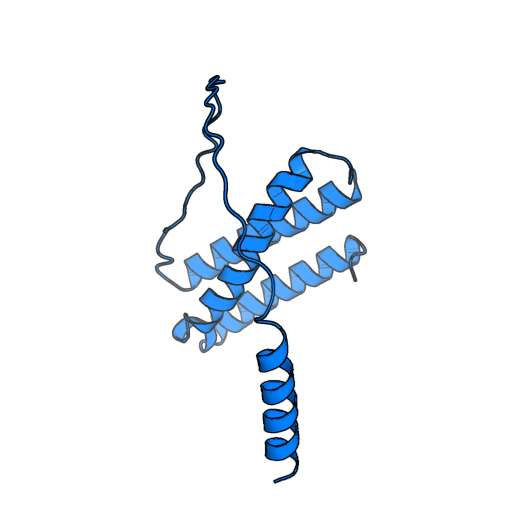6 TYR A O 1
ATOM 939 N N . GLU A 1 117 ? -3.835 -5.185 7.992 1.00 94.88 117 GLU A N 1
ATOM 940 C CA . GLU A 1 117 ? -2.705 -6.123 8.041 1.00 94.88 117 GLU A CA 1
ATOM 941 C C . GLU A 1 117 ? -2.789 -7.202 6.953 1.00 94.88 117 GLU A C 1
ATOM 943 O O . GLU A 1 117 ? -1.768 -7.582 6.378 1.00 94.88 117 GLU A O 1
ATOM 948 N N . GLU A 1 118 ? -3.989 -7.691 6.632 1.00 97.56 118 GLU A N 1
ATOM 949 C CA . GLU A 1 118 ? -4.190 -8.657 5.553 1.00 97.56 118 GLU A CA 1
ATOM 950 C C . GLU A 1 118 ? -3.798 -8.068 4.193 1.00 97.56 118 GLU A C 1
ATOM 952 O O . GLU A 1 118 ? -3.086 -8.733 3.434 1.00 97.56 118 GLU A O 1
ATOM 957 N N . ILE A 1 119 ? -4.221 -6.833 3.903 1.00 97.19 119 ILE A N 1
ATOM 958 C CA . ILE A 1 119 ? -3.848 -6.107 2.680 1.00 97.19 119 ILE A CA 1
ATOM 959 C C . ILE A 1 119 ? -2.324 -5.946 2.613 1.00 97.19 119 ILE A C 1
ATOM 961 O O . ILE A 1 119 ? -1.708 -6.284 1.597 1.00 97.19 119 ILE A O 1
ATOM 965 N N . ALA A 1 120 ? -1.697 -5.511 3.711 1.00 94.38 120 ALA A N 1
ATOM 966 C CA . ALA A 1 120 ? -0.247 -5.349 3.789 1.00 94.38 120 ALA A CA 1
ATOM 967 C C . ALA A 1 120 ? 0.493 -6.672 3.534 1.00 94.38 120 ALA A C 1
ATOM 969 O O . ALA A 1 120 ? 1.409 -6.718 2.715 1.00 94.38 120 ALA A O 1
ATOM 970 N N . ARG A 1 121 ? 0.051 -7.771 4.160 1.00 97.56 121 ARG A N 1
ATOM 971 C CA . ARG A 1 121 ? 0.647 -9.103 3.986 1.00 97.56 121 ARG A CA 1
ATOM 972 C C . ARG A 1 121 ? 0.520 -9.614 2.549 1.00 97.56 121 ARG A C 1
ATOM 974 O O . ARG A 1 121 ? 1.488 -10.145 2.014 1.00 97.56 121 ARG A O 1
ATOM 981 N N . LYS A 1 122 ? -0.658 -9.481 1.923 1.00 97.44 122 LYS A N 1
ATOM 982 C CA . LYS A 1 122 ? -0.859 -9.859 0.508 1.00 97.44 122 LYS A CA 1
ATOM 983 C C . LYS A 1 122 ? 0.074 -9.067 -0.407 1.00 97.44 122 LYS A C 1
ATOM 985 O O . LYS A 1 122 ? 0.648 -9.625 -1.339 1.00 97.44 122 LYS A O 1
ATOM 990 N N . SER A 1 123 ? 0.235 -7.781 -0.114 1.00 95.69 123 SER A N 1
ATOM 991 C CA . SER A 1 123 ? 1.086 -6.890 -0.894 1.00 95.69 123 SER A CA 1
ATOM 992 C C . SER A 1 123 ? 2.566 -7.228 -0.745 1.00 95.69 123 SER A C 1
ATOM 994 O O . SER A 1 123 ? 3.267 -7.306 -1.748 1.00 95.69 123 SER A O 1
ATOM 996 N N . GLU A 1 124 ? 3.030 -7.500 0.476 1.00 96.06 124 GLU A N 1
ATOM 997 C CA . GLU A 1 124 ? 4.395 -7.968 0.748 1.00 96.06 124 GLU A CA 1
ATOM 998 C C . GLU A 1 124 ? 4.685 -9.280 0.001 1.00 96.06 124 GLU A C 1
ATOM 1000 O O . GLU A 1 124 ? 5.658 -9.366 -0.744 1.00 96.06 124 GLU A O 1
ATOM 1005 N N . GLU A 1 125 ? 3.782 -10.262 0.090 1.00 97.31 125 GLU A N 1
ATOM 1006 C CA . GLU A 1 125 ? 3.898 -11.539 -0.626 1.00 97.31 125 GLU A CA 1
ATOM 1007 C C . GLU A 1 125 ? 3.999 -11.338 -2.149 1.00 97.31 125 GLU A C 1
ATOM 1009 O O . GLU A 1 125 ? 4.872 -11.906 -2.805 1.00 97.31 125 GLU A O 1
ATOM 1014 N N . LYS A 1 126 ? 3.175 -10.459 -2.729 1.00 96.44 126 LYS A N 1
ATOM 1015 C CA . LYS A 1 126 ? 3.257 -10.142 -4.160 1.00 96.44 126 LYS A CA 1
ATOM 1016 C C . LYS A 1 126 ? 4.549 -9.391 -4.512 1.00 96.44 126 LYS A C 1
ATOM 1018 O O . LYS A 1 126 ? 5.140 -9.669 -5.556 1.00 96.44 126 LYS A O 1
ATOM 1023 N N . MET A 1 127 ? 5.022 -8.472 -3.668 1.00 95.56 127 MET A N 1
ATOM 1024 C CA . MET A 1 127 ? 6.308 -7.787 -3.863 1.00 95.56 127 MET A CA 1
ATOM 1025 C C . MET A 1 127 ? 7.486 -8.771 -3.841 1.00 95.56 127 MET A C 1
ATOM 1027 O O . MET A 1 127 ? 8.387 -8.647 -4.678 1.00 95.56 127 MET A O 1
ATOM 1031 N N . LYS A 1 128 ? 7.448 -9.786 -2.966 1.00 96.44 128 LYS A N 1
ATOM 1032 C CA . LYS A 1 128 ? 8.394 -10.914 -2.961 1.00 96.44 128 LYS A CA 1
ATOM 1033 C C . LYS A 1 128 ? 8.428 -11.643 -4.286 1.00 96.44 128 LYS A C 1
ATOM 1035 O O . LYS A 1 128 ? 9.500 -11.841 -4.854 1.00 96.44 128 LYS A O 1
ATOM 1040 N N . ASP A 1 129 ? 7.256 -12.032 -4.779 1.00 96.25 129 ASP A N 1
ATOM 1041 C CA . ASP A 1 129 ? 7.112 -12.780 -6.026 1.00 96.25 129 ASP A CA 1
ATOM 1042 C C . ASP A 1 129 ? 7.613 -11.961 -7.223 1.00 96.25 129 ASP A C 1
ATOM 1044 O O . ASP A 1 129 ? 8.182 -12.490 -8.186 1.00 96.25 129 ASP A O 1
ATOM 1048 N N . LEU A 1 130 ? 7.465 -10.637 -7.144 1.00 94.69 130 LEU A N 1
ATOM 1049 C CA . LEU A 1 130 ? 8.026 -9.695 -8.101 1.00 94.69 130 LEU A CA 1
ATOM 1050 C C . LEU A 1 130 ? 9.532 -9.439 -7.894 1.00 94.69 130 LEU A C 1
ATOM 1052 O O . LEU A 1 130 ? 10.183 -8.968 -8.826 1.00 94.69 130 LEU A O 1
ATOM 1056 N N . GLY A 1 131 ? 10.129 -9.835 -6.772 1.00 94.94 131 GLY A N 1
ATOM 1057 C CA . GLY A 1 131 ? 11.565 -9.721 -6.501 1.00 94.94 131 GLY A CA 1
ATOM 1058 C C . GLY A 1 131 ? 12.010 -8.351 -5.983 1.00 94.94 131 GLY A C 1
ATOM 1059 O O . GLY A 1 131 ? 13.146 -7.960 -6.241 1.00 94.94 131 GLY A O 1
ATOM 1060 N N . PHE A 1 132 ? 11.125 -7.625 -5.293 1.00 87.56 132 PHE A N 1
ATOM 1061 C CA . PHE A 1 132 ? 11.401 -6.314 -4.685 1.00 87.56 132 PHE A CA 1
ATOM 1062 C C . PHE A 1 132 ? 11.744 -6.381 -3.178 1.00 87.56 132 PHE A C 1
ATOM 1064 O O . PHE A 1 132 ? 11.806 -5.338 -2.530 1.00 87.56 132 PHE A O 1
ATOM 1071 N N . GLU A 1 133 ? 11.974 -7.583 -2.634 1.00 66.62 133 GLU A N 1
ATOM 1072 C CA . GLU A 1 133 ? 12.364 -7.840 -1.232 1.00 66.62 133 GLU A CA 1
ATOM 1073 C C . GLU A 1 133 ? 13.881 -7.916 -1.000 1.00 66.62 133 GLU A C 1
ATOM 1075 O O . GLU A 1 133 ? 14.582 -8.580 -1.801 1.00 66.62 133 GLU A O 1
#

pLDDT: mean 75.04, std 22.31, range [30.77, 97.56]

Radius of gyration: 23.18 Å; chains: 1; bounding box: 44×56×57 Å